Protein AF-A0A9E4B4I2-F1 (afdb_monomer_lite)

Structure (mmCIF, N/CA/C/O backbone):
data_AF-A0A9E4B4I2-F1
#
_entry.id   AF-A0A9E4B4I2-F1
#
loop_
_atom_site.group_PDB
_atom_site.id
_atom_site.type_symbol
_atom_site.label_atom_id
_atom_site.label_alt_id
_atom_site.label_comp_id
_atom_site.label_asym_id
_atom_site.label_entity_id
_atom_site.label_seq_id
_atom_site.pdbx_PDB_ins_code
_atom_site.Cartn_x
_atom_site.Cartn_y
_atom_site.Cartn_z
_atom_site.occupancy
_atom_site.B_iso_or_equiv
_atom_site.auth_seq_id
_atom_site.auth_comp_id
_atom_site.auth_asym_id
_atom_site.auth_atom_id
_atom_site.pdbx_PDB_model_num
ATOM 1 N N . LEU A 1 1 ? -11.281 5.597 -1.404 1.00 96.88 1 LEU A N 1
ATOM 2 C CA . LEU A 1 1 ? -9.856 5.965 -1.545 1.00 96.88 1 LEU A CA 1
ATOM 3 C C . LEU A 1 1 ? -9.553 6.142 -3.020 1.00 96.88 1 LEU A C 1
ATOM 5 O O . LEU A 1 1 ? -9.751 5.199 -3.776 1.00 96.88 1 LEU A O 1
ATOM 9 N N . HIS A 1 2 ? -9.118 7.328 -3.416 1.00 97.44 2 HIS A N 1
ATOM 10 C CA . HIS A 1 2 ? -8.633 7.613 -4.762 1.00 97.44 2 HIS A CA 1
ATOM 11 C C . HIS A 1 2 ? -7.107 7.755 -4.747 1.00 97.44 2 HIS A C 1
ATOM 13 O O . HIS A 1 2 ? -6.539 8.101 -3.712 1.00 97.44 2 HIS A O 1
ATOM 19 N N . LEU A 1 3 ? -6.439 7.480 -5.871 1.00 98.06 3 LEU A N 1
ATOM 20 C CA . LEU A 1 3 ? -4.973 7.522 -5.976 1.00 98.06 3 LEU A CA 1
ATOM 21 C C . LEU A 1 3 ? -4.411 8.892 -5.556 1.00 98.06 3 LEU A C 1
ATOM 23 O O . LEU A 1 3 ? -3.393 8.976 -4.870 1.00 98.06 3 LEU A O 1
ATOM 27 N N . GLU A 1 4 ? -5.126 9.958 -5.905 1.00 97.88 4 GLU A N 1
ATOM 28 C CA . GLU A 1 4 ? -4.825 11.355 -5.599 1.00 97.88 4 GLU A CA 1
ATOM 29 C C . GLU A 1 4 ? -4.745 11.626 -4.091 1.00 97.88 4 GLU A C 1
ATOM 31 O O . GLU A 1 4 ? -4.054 12.548 -3.669 1.00 97.88 4 GLU A O 1
ATOM 36 N N . GLN A 1 5 ? -5.410 10.797 -3.281 1.00 97.88 5 GLN A N 1
ATOM 37 C CA . GLN A 1 5 ? -5.468 10.892 -1.820 1.00 97.88 5 GLN A CA 1
ATOM 38 C C . GLN A 1 5 ? -4.391 10.043 -1.124 1.00 97.88 5 GLN A C 1
ATOM 40 O O . GLN A 1 5 ? -4.412 9.897 0.096 1.00 97.88 5 GLN A O 1
ATOM 45 N N . THR A 1 6 ? -3.476 9.433 -1.881 1.00 98.50 6 THR A N 1
ATOM 46 C CA . THR A 1 6 ? -2.421 8.559 -1.347 1.00 98.50 6 THR A CA 1
ATOM 47 C C . THR A 1 6 ? -1.037 9.179 -1.525 1.00 98.50 6 THR A C 1
ATOM 49 O O . THR A 1 6 ? -0.889 10.102 -2.324 1.00 98.50 6 THR A O 1
ATOM 52 N N . PRO A 1 7 ? 0.008 8.675 -0.851 1.00 98.25 7 PRO A N 1
ATOM 53 C CA . PRO A 1 7 ? 1.385 9.111 -1.093 1.00 98.25 7 PRO A CA 1
ATOM 54 C C . PRO A 1 7 ? 1.957 8.695 -2.458 1.00 98.25 7 PRO A C 1
ATOM 56 O O . PRO A 1 7 ? 2.979 9.234 -2.869 1.00 98.25 7 PRO A O 1
ATOM 59 N N . PHE A 1 8 ? 1.318 7.765 -3.177 1.00 98.44 8 PHE A N 1
ATOM 60 C CA . PHE A 1 8 ? 1.852 7.231 -4.432 1.00 98.44 8 PHE A CA 1
ATOM 61 C C . PHE A 1 8 ? 1.917 8.281 -5.550 1.00 98.44 8 PHE A C 1
ATOM 63 O O . PHE A 1 8 ? 1.182 9.271 -5.503 1.00 98.44 8 PHE A O 1
ATOM 70 N N . PRO A 1 9 ? 2.767 8.098 -6.575 1.00 98.00 9 PRO A N 1
ATOM 71 C CA . PRO A 1 9 ? 2.773 8.936 -7.767 1.00 98.00 9 PRO A CA 1
ATOM 72 C C . PRO A 1 9 ? 1.387 9.009 -8.418 1.00 98.00 9 PRO A C 1
ATOM 74 O O . PRO A 1 9 ? 0.574 8.096 -8.291 1.00 98.00 9 PRO A O 1
ATOM 77 N N . LYS A 1 10 ? 1.108 10.114 -9.111 1.00 97.75 10 LYS A N 1
ATOM 78 C CA . LYS A 1 10 ? -0.160 10.330 -9.837 1.00 97.75 10 LYS A CA 1
ATOM 79 C C . LYS A 1 10 ? 0.033 10.317 -11.349 1.00 97.75 10 LYS A C 1
ATOM 81 O O . LYS A 1 10 ? -0.930 10.186 -12.093 1.00 97.75 10 LYS A O 1
ATOM 86 N N . GLU A 1 11 ? 1.281 10.399 -11.789 1.00 97.44 11 GLU A N 1
ATOM 87 C CA . GLU A 1 11 ? 1.674 10.370 -13.189 1.00 97.44 11 GLU A CA 1
ATOM 88 C C . GLU A 1 11 ? 2.710 9.276 -13.409 1.00 97.44 11 GLU A C 1
ATOM 90 O O . GLU A 1 11 ? 3.426 8.881 -12.480 1.00 97.44 11 GLU A O 1
ATOM 95 N N . SER A 1 12 ? 2.765 8.773 -14.640 1.00 96.56 12 SER A N 1
ATOM 96 C CA . SER A 1 12 ? 3.728 7.748 -15.010 1.00 96.56 12 SER A CA 1
ATOM 97 C C . SER A 1 12 ? 5.153 8.232 -14.784 1.00 96.56 12 SER A C 1
ATOM 99 O O . SER A 1 12 ? 5.538 9.314 -15.218 1.00 96.56 12 SER A O 1
ATOM 101 N N . LEU A 1 13 ? 5.942 7.400 -14.115 1.00 95.38 13 LEU A N 1
ATOM 102 C CA . LEU A 1 13 ? 7.340 7.693 -13.831 1.00 95.38 13 LEU A CA 1
ATOM 103 C C . LEU A 1 13 ? 8.215 7.530 -15.080 1.00 95.38 13 LEU A C 1
ATOM 105 O O . LEU A 1 13 ? 7.980 6.651 -15.910 1.00 95.38 13 LEU A O 1
ATOM 109 N N . GLU A 1 14 ? 9.273 8.328 -15.185 1.00 95.19 14 GLU A N 1
ATOM 110 C CA . GLU A 1 14 ? 10.278 8.155 -16.233 1.00 95.19 14 GLU A CA 1
ATOM 111 C C . GLU A 1 14 ? 11.220 6.988 -15.904 1.00 95.19 14 GLU A C 1
ATOM 113 O O . GLU A 1 14 ? 11.720 6.858 -14.782 1.00 95.19 14 GLU A O 1
ATOM 118 N N . ILE A 1 15 ? 11.485 6.135 -16.898 1.00 94.31 15 ILE A N 1
ATOM 119 C CA . ILE A 1 15 ? 12.450 5.036 -16.780 1.00 94.31 15 ILE A CA 1
ATOM 120 C C . ILE A 1 15 ? 13.684 5.367 -17.619 1.00 94.31 15 ILE A C 1
ATOM 122 O O . ILE A 1 15 ? 13.543 5.594 -18.818 1.00 94.31 15 ILE A O 1
ATOM 126 N N . PRO A 1 16 ? 14.893 5.308 -17.041 1.00 93.06 16 PRO A N 1
ATOM 127 C CA . PRO A 1 16 ? 16.127 5.339 -17.817 1.00 93.06 16 PRO A CA 1
ATOM 128 C C . PRO A 1 16 ? 16.200 4.199 -18.850 1.00 93.06 16 PRO A C 1
ATOM 130 O O . PRO A 1 16 ? 15.867 3.051 -18.542 1.00 93.06 16 PRO A O 1
ATOM 133 N N . ASP A 1 17 ? 16.673 4.499 -20.063 1.00 93.31 17 ASP A N 1
ATOM 134 C CA . ASP A 1 17 ? 16.721 3.553 -21.192 1.00 93.31 17 ASP A CA 1
ATOM 135 C C . ASP A 1 17 ? 17.467 2.247 -20.879 1.00 93.31 17 ASP A C 1
ATOM 137 O O . ASP A 1 17 ? 17.080 1.167 -21.329 1.00 93.31 17 ASP A O 1
ATOM 141 N N . ASP A 1 18 ? 18.563 2.330 -20.129 1.00 94.25 18 ASP A N 1
ATOM 142 C CA . ASP A 1 18 ? 19.365 1.183 -19.705 1.00 94.25 18 ASP A CA 1
ATOM 143 C C . ASP A 1 18 ? 18.582 0.269 -18.752 1.00 94.25 18 ASP A C 1
ATOM 145 O O . ASP A 1 18 ? 18.589 -0.960 -18.905 1.00 94.25 18 ASP A O 1
ATOM 149 N N . ARG A 1 19 ? 17.830 0.865 -17.820 1.00 93.75 19 ARG A N 1
ATOM 150 C CA . ARG A 1 19 ? 16.962 0.140 -16.892 1.00 93.75 19 ARG A CA 1
ATOM 151 C C . ARG A 1 19 ? 15.795 -0.522 -17.627 1.00 93.75 19 ARG A C 1
ATOM 153 O O . ARG A 1 19 ? 15.490 -1.681 -17.345 1.00 93.75 19 ARG A O 1
ATOM 160 N N . LEU A 1 20 ? 15.185 0.170 -18.595 1.00 94.50 20 LEU A N 1
ATOM 161 C CA . LEU A 1 20 ? 14.108 -0.386 -19.419 1.00 94.50 20 LEU A CA 1
ATOM 162 C C . LEU A 1 20 ? 14.602 -1.577 -20.252 1.00 94.50 20 LEU A C 1
ATOM 164 O O . LEU A 1 20 ? 14.005 -2.651 -20.193 1.00 94.50 20 LEU A O 1
ATOM 168 N N . LYS A 1 21 ? 15.734 -1.434 -20.953 1.00 95.06 21 LYS A N 1
ATOM 169 C CA . LYS A 1 21 ? 16.337 -2.529 -21.736 1.00 95.06 21 LYS A CA 1
ATOM 170 C C . LYS A 1 21 ? 16.643 -3.749 -20.872 1.00 95.06 21 LYS A C 1
ATOM 172 O O . LYS A 1 21 ? 16.361 -4.875 -21.278 1.00 95.06 21 LYS A O 1
ATOM 177 N N . THR A 1 22 ? 17.190 -3.530 -19.676 1.00 95.06 22 THR A N 1
ATOM 178 C CA . THR A 1 22 ? 17.480 -4.610 -18.721 1.00 95.06 22 THR A CA 1
ATOM 179 C C . THR A 1 22 ? 16.200 -5.339 -18.306 1.00 95.06 22 THR A C 1
ATOM 181 O O . THR A 1 22 ? 16.152 -6.570 -18.319 1.00 95.06 22 THR A O 1
ATOM 184 N N . ALA A 1 23 ? 15.136 -4.596 -17.993 1.00 92.12 23 ALA A N 1
ATOM 185 C CA . ALA A 1 23 ? 13.852 -5.175 -17.613 1.00 92.12 23 ALA A CA 1
ATOM 186 C C . ALA A 1 23 ? 13.201 -5.963 -18.765 1.00 92.12 23 ALA A C 1
ATOM 188 O O . ALA A 1 23 ? 12.722 -7.078 -18.556 1.00 92.12 23 ALA A O 1
ATOM 189 N N . GLU A 1 24 ? 13.237 -5.440 -19.993 1.00 93.81 24 GLU A N 1
ATOM 190 C CA . GLU A 1 24 ? 12.733 -6.134 -21.185 1.00 93.81 24 GLU A CA 1
ATOM 191 C C . GLU A 1 24 ? 13.483 -7.438 -21.471 1.00 93.81 24 GLU A C 1
ATOM 193 O O . GLU A 1 24 ? 12.862 -8.453 -21.795 1.00 93.81 24 GLU A O 1
ATOM 198 N N . GLN A 1 25 ? 14.810 -7.439 -21.324 1.00 93.56 25 GLN A N 1
ATOM 199 C CA . GLN A 1 25 ? 15.619 -8.651 -21.458 1.00 93.56 25 GLN A CA 1
ATOM 200 C C . GLN A 1 25 ? 15.258 -9.688 -20.390 1.00 93.56 25 GLN A C 1
ATOM 202 O O . GLN A 1 25 ? 15.054 -10.857 -20.723 1.00 93.56 25 GLN A O 1
ATOM 207 N N . GLY A 1 26 ? 15.114 -9.262 -19.130 1.00 91.56 26 GLY A N 1
ATOM 208 C CA . GLY A 1 26 ? 14.693 -10.135 -18.033 1.00 91.56 26 GLY A CA 1
ATOM 209 C C . GLY A 1 26 ? 13.315 -10.761 -18.270 1.00 91.56 26 GLY A C 1
ATOM 210 O O . GLY A 1 26 ? 13.137 -11.961 -18.069 1.00 91.56 26 GLY A O 1
ATOM 211 N N . GLN A 1 27 ? 12.355 -9.981 -18.773 1.00 88.69 27 GLN A N 1
ATOM 212 C CA . GLN A 1 27 ? 11.016 -10.473 -19.115 1.00 88.69 27 GLN A CA 1
ATOM 213 C C . GLN A 1 27 ? 11.047 -11.505 -20.247 1.00 88.69 27 GLN A C 1
ATOM 215 O O . GLN A 1 27 ? 10.434 -12.567 -20.129 1.00 88.69 27 GLN A O 1
ATOM 220 N N . ARG A 1 28 ? 11.813 -11.240 -21.317 1.00 88.69 28 ARG A N 1
ATOM 221 C CA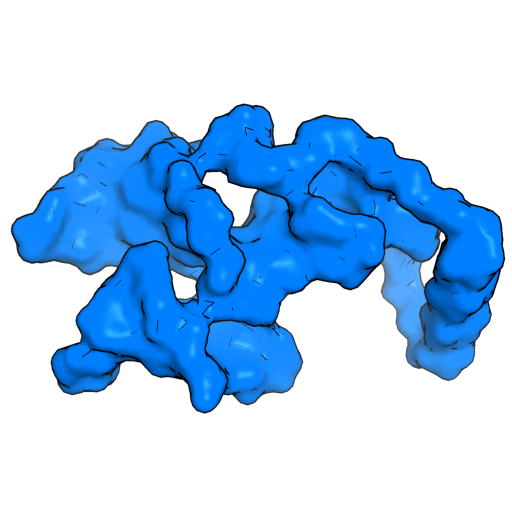 . ARG A 1 28 ? 12.002 -12.198 -22.421 1.00 88.69 28 ARG A CA 1
ATOM 222 C C . ARG A 1 28 ? 12.621 -13.506 -21.932 1.00 88.69 28 ARG A C 1
ATOM 224 O O . ARG A 1 28 ? 12.160 -14.571 -22.329 1.00 88.69 28 ARG A O 1
ATOM 231 N N . ALA A 1 29 ? 13.620 -13.432 -21.051 1.00 91.75 29 ALA A N 1
ATOM 232 C CA . ALA A 1 29 ? 14.260 -14.610 -20.470 1.00 91.75 29 ALA A CA 1
ATOM 233 C C . ALA A 1 29 ? 13.310 -15.419 -19.568 1.00 91.75 29 ALA A C 1
ATOM 235 O O . ALA A 1 29 ? 13.366 -16.646 -19.565 1.00 91.75 29 ALA A O 1
ATOM 236 N N . ALA A 1 30 ? 12.413 -14.750 -18.837 1.00 88.81 30 ALA A N 1
ATOM 237 C CA . ALA A 1 30 ? 11.411 -15.401 -17.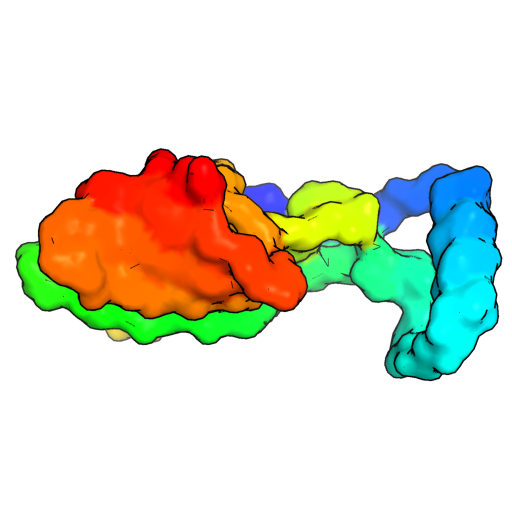993 1.00 88.81 30 ALA A CA 1
ATOM 238 C C . ALA A 1 30 ? 10.259 -16.052 -18.785 1.00 88.81 30 ALA A C 1
ATOM 240 O O . ALA A 1 30 ? 9.475 -16.802 -18.203 1.00 88.81 30 ALA A O 1
ATOM 241 N N . GLY A 1 31 ? 10.118 -15.747 -20.082 1.00 87.31 31 GLY A N 1
ATOM 242 C CA . GLY A 1 31 ? 9.069 -16.301 -20.944 1.00 87.31 31 GLY A CA 1
ATOM 243 C C . GLY A 1 31 ? 7.642 -15.926 -20.526 1.00 87.31 31 GLY A C 1
ATOM 244 O O . GLY A 1 31 ? 6.690 -16.595 -20.924 1.00 87.31 31 GLY A O 1
ATOM 245 N N . ARG A 1 32 ? 7.470 -14.883 -19.702 1.00 80.25 32 ARG A N 1
ATOM 246 C CA . ARG A 1 32 ? 6.151 -14.430 -19.245 1.00 80.25 32 ARG A CA 1
ATOM 247 C C . ARG A 1 32 ? 5.483 -13.575 -20.314 1.00 80.25 32 ARG A C 1
ATOM 249 O O . ARG A 1 32 ? 6.040 -12.575 -20.758 1.00 80.25 32 ARG A O 1
ATOM 256 N N . GLN A 1 33 ? 4.264 -13.947 -20.690 1.00 81.69 33 GLN A N 1
ATOM 257 C CA . GLN A 1 33 ? 3.410 -13.094 -21.505 1.00 81.69 33 GLN A CA 1
ATOM 258 C C . GLN A 1 33 ? 2.799 -12.014 -20.610 1.00 81.69 33 GLN A C 1
ATOM 260 O O . GLN A 1 33 ? 2.141 -12.327 -19.620 1.00 81.69 33 GLN A O 1
ATOM 265 N N . MET A 1 34 ? 3.044 -10.753 -20.954 1.00 79.75 34 MET A N 1
ATOM 266 C CA . MET A 1 34 ? 2.507 -9.598 -20.241 1.00 79.75 34 MET A CA 1
ATOM 267 C C . MET A 1 34 ? 1.367 -8.986 -21.064 1.00 79.75 34 MET A C 1
ATOM 269 O O . MET A 1 34 ? 1.463 -8.949 -22.295 1.00 79.75 34 MET A O 1
ATOM 273 N N . PRO A 1 35 ? 0.289 -8.521 -20.415 1.00 86.50 35 PRO A N 1
ATOM 274 C CA . PRO A 1 35 ? -0.819 -7.867 -21.105 1.00 86.50 35 PRO A CA 1
ATOM 275 C C . PRO A 1 35 ? -0.419 -6.494 -21.669 1.00 86.50 35 PRO A C 1
ATOM 277 O O . PRO A 1 35 ? -1.013 -6.039 -22.647 1.00 86.50 35 PRO A O 1
ATOM 280 N N . HIS A 1 36 ? 0.607 -5.859 -21.094 1.00 91.38 36 HIS A N 1
ATOM 281 C CA . HIS A 1 36 ? 1.118 -4.553 -21.504 1.00 91.38 36 HIS A CA 1
ATOM 282 C C . HIS A 1 36 ? 2.644 -4.552 -21.684 1.00 91.38 36 HIS A C 1
ATOM 284 O O . HIS A 1 36 ? 3.330 -5.549 -21.446 1.00 91.38 36 HIS A O 1
ATOM 290 N N . SER A 1 37 ? 3.187 -3.420 -22.144 1.00 93.31 37 SER A N 1
ATOM 291 C CA . SER A 1 37 ? 4.634 -3.241 -22.271 1.00 93.31 37 SER A CA 1
ATOM 292 C C . SER A 1 37 ? 5.310 -3.195 -20.900 1.00 93.31 37 SER A C 1
ATOM 294 O O . SER A 1 37 ? 4.713 -2.798 -19.901 1.00 93.31 37 SER A O 1
ATOM 296 N N . VAL A 1 38 ? 6.598 -3.541 -20.860 1.00 93.00 38 VAL A N 1
ATOM 297 C CA . VAL A 1 38 ? 7.401 -3.468 -19.629 1.00 93.00 38 VAL A CA 1
ATOM 298 C C . VAL A 1 38 ? 7.414 -2.053 -19.059 1.00 93.00 38 VAL A C 1
ATOM 300 O O . VAL A 1 38 ? 7.269 -1.881 -17.854 1.00 93.00 38 VAL A O 1
ATOM 303 N N . ALA A 1 39 ? 7.519 -1.044 -19.927 1.00 94.94 39 ALA A N 1
ATOM 304 C CA . ALA A 1 39 ? 7.457 0.349 -19.511 1.00 94.94 39 ALA A CA 1
ATOM 305 C C . ALA A 1 39 ? 6.130 0.670 -18.809 1.00 94.94 39 ALA A C 1
ATOM 307 O O . ALA A 1 39 ? 6.153 1.214 -17.712 1.00 94.94 39 ALA A O 1
ATOM 308 N N . TYR A 1 40 ? 4.997 0.276 -19.401 1.00 94.81 40 TYR A N 1
ATOM 309 C CA . TYR A 1 40 ? 3.672 0.512 -18.826 1.00 94.81 40 TYR A CA 1
ATOM 310 C C . TYR A 1 40 ? 3.528 -0.127 -17.439 1.00 94.81 40 TYR A C 1
ATOM 312 O O . TYR A 1 40 ? 3.113 0.531 -16.489 1.00 94.81 40 TYR A O 1
ATOM 320 N N . GLU A 1 41 ? 3.926 -1.389 -17.303 1.00 93.69 41 GLU A N 1
ATOM 321 C CA . GLU A 1 41 ? 3.798 -2.167 -16.061 1.00 93.69 41 GLU A CA 1
ATOM 322 C C . GLU A 1 41 ? 4.678 -1.620 -14.929 1.00 93.69 41 GLU A C 1
ATOM 324 O O . GLU A 1 41 ? 4.339 -1.713 -13.750 1.00 93.69 41 GLU A O 1
ATOM 329 N N . MET A 1 42 ? 5.819 -1.025 -15.278 1.00 95.38 42 MET A N 1
ATOM 330 C CA . MET A 1 42 ? 6.758 -0.475 -14.305 1.00 95.38 42 MET A CA 1
ATOM 331 C C . MET A 1 42 ? 6.437 0.956 -13.868 1.00 95.38 42 MET A C 1
ATOM 333 O O . MET A 1 42 ? 6.980 1.383 -12.849 1.00 95.38 42 MET A O 1
ATOM 337 N N . THR A 1 43 ? 5.627 1.710 -14.618 1.00 97.12 43 THR A N 1
ATOM 338 C CA . THR A 1 43 ? 5.465 3.159 -14.388 1.00 97.12 43 THR A CA 1
ATOM 339 C C . THR A 1 43 ? 4.048 3.605 -14.146 1.00 97.12 43 THR A C 1
ATOM 341 O O . THR A 1 43 ? 3.881 4.692 -13.605 1.00 97.12 43 THR A O 1
ATOM 344 N N . THR A 1 44 ? 3.050 2.805 -14.519 1.00 97.38 44 THR A N 1
ATOM 345 C CA . THR A 1 44 ? 1.649 3.199 -14.380 1.00 97.38 44 THR A CA 1
ATOM 346 C C . THR A 1 44 ? 1.275 3.262 -12.902 1.00 97.38 44 THR A C 1
ATOM 348 O O . THR A 1 44 ? 1.256 2.221 -12.227 1.00 97.38 44 THR A O 1
ATOM 351 N N . PRO A 1 45 ? 0.959 4.453 -12.370 1.00 97.94 45 PRO A N 1
ATOM 352 C CA . PRO A 1 45 ? 0.560 4.574 -10.984 1.00 97.94 45 PRO A CA 1
ATOM 353 C C . PRO A 1 45 ? -0.795 3.922 -10.749 1.00 97.94 45 PRO A C 1
ATOM 355 O O . PRO A 1 45 ? -1.686 3.967 -11.597 1.00 97.94 45 PRO A O 1
ATOM 358 N N . HIS A 1 46 ? -0.951 3.297 -9.590 1.00 98.06 46 HIS A N 1
ATOM 359 C CA . HIS A 1 46 ? -2.176 2.601 -9.232 1.00 98.06 46 HIS A CA 1
ATOM 360 C C . HIS A 1 46 ? -2.256 2.387 -7.725 1.00 98.06 46 HIS A C 1
ATOM 362 O O . HIS A 1 46 ? -1.247 2.409 -7.019 1.00 98.06 46 HIS A O 1
ATOM 368 N N . ILE A 1 47 ? -3.475 2.110 -7.271 1.00 98.38 47 ILE A N 1
ATOM 369 C CA . ILE A 1 47 ? -3.757 1.445 -6.002 1.00 98.38 47 ILE A CA 1
ATOM 370 C C . ILE A 1 47 ? -4.536 0.167 -6.293 1.00 98.38 47 ILE A C 1
ATOM 372 O O . ILE A 1 47 ? -5.392 0.153 -7.179 1.00 98.38 47 ILE A O 1
ATOM 376 N N . ALA A 1 48 ? -4.235 -0.919 -5.587 1.00 97.75 48 ALA A N 1
ATOM 377 C CA . ALA A 1 48 ? -4.812 -2.220 -5.893 1.00 97.75 48 ALA A CA 1
ATOM 378 C C . ALA A 1 48 ? -4.836 -3.188 -4.702 1.00 97.75 48 ALA A C 1
ATOM 380 O O . ALA A 1 48 ? -4.205 -2.985 -3.660 1.00 97.75 48 ALA A O 1
ATOM 381 N N . SER A 1 49 ? -5.569 -4.283 -4.922 1.00 97.19 49 SER A N 1
ATOM 382 C CA . SER A 1 49 ? -5.713 -5.453 -4.046 1.00 97.19 49 SER A CA 1
ATOM 383 C C . SER A 1 49 ? -5.947 -5.109 -2.575 1.00 97.19 49 SER A C 1
ATOM 385 O O . SER A 1 49 ? -5.153 -5.533 -1.732 1.00 97.19 49 SER A O 1
ATOM 387 N N . PRO A 1 50 ? -7.020 -4.364 -2.255 1.00 98.06 50 PRO A N 1
ATOM 388 C CA . PRO A 1 50 ? -7.313 -4.024 -0.876 1.00 98.06 50 PRO A CA 1
ATOM 389 C C . PRO A 1 50 ? -7.558 -5.280 -0.022 1.00 98.06 50 PRO A C 1
ATOM 391 O O . PRO A 1 50 ? -8.045 -6.309 -0.506 1.00 98.06 50 PRO A O 1
ATOM 394 N N . ASP A 1 51 ? -7.223 -5.171 1.258 1.00 98.69 51 ASP A N 1
ATOM 395 C CA . ASP A 1 51 ? -7.597 -6.064 2.351 1.00 98.69 51 ASP A CA 1
ATOM 396 C C . ASP A 1 51 ? -8.233 -5.208 3.453 1.00 98.69 51 ASP A C 1
ATOM 398 O O . ASP A 1 51 ? -7.563 -4.349 4.026 1.00 98.69 51 ASP A O 1
ATOM 402 N N . VAL A 1 52 ? -9.537 -5.369 3.699 1.00 98.31 52 VAL A N 1
ATOM 403 C CA . VAL A 1 52 ? -10.316 -4.460 4.559 1.00 98.31 52 VAL A CA 1
ATOM 404 C C . VAL A 1 52 ? -10.804 -5.184 5.806 1.00 98.31 52 VAL A C 1
ATOM 406 O O . VAL A 1 52 ? -11.432 -6.236 5.723 1.00 98.31 52 VAL A O 1
ATOM 409 N N . HIS A 1 53 ? -10.561 -4.566 6.957 1.00 98.31 53 HIS A N 1
ATOM 410 C CA . HIS A 1 53 ? -10.882 -5.069 8.288 1.00 98.31 53 HIS A CA 1
ATOM 411 C C . HIS A 1 53 ? -11.768 -4.077 9.038 1.00 98.31 53 HIS A C 1
ATOM 413 O O . HIS A 1 53 ? -11.670 -2.866 8.837 1.00 98.31 53 HIS A O 1
ATOM 419 N N . ILE A 1 54 ? -12.606 -4.592 9.939 1.00 97.81 54 ILE A N 1
ATOM 420 C CA . ILE A 1 54 ? -13.373 -3.780 10.889 1.00 97.81 54 ILE A CA 1
ATOM 421 C C . ILE A 1 54 ? -12.603 -3.748 12.212 1.00 97.81 54 ILE A C 1
ATOM 423 O O . ILE A 1 54 ? -12.421 -4.780 12.854 1.00 97.81 54 ILE A O 1
ATOM 427 N N . ASP A 1 55 ? -12.182 -2.559 12.631 1.00 97.00 55 ASP A N 1
ATOM 428 C CA . ASP A 1 55 ? -11.636 -2.273 13.958 1.00 97.00 55 ASP A CA 1
ATOM 429 C C . ASP A 1 55 ? -12.785 -1.755 14.835 1.00 97.00 55 ASP A C 1
ATOM 431 O O . ASP A 1 55 ? -13.122 -0.566 14.830 1.00 97.00 55 ASP A O 1
ATOM 435 N N . ALA A 1 56 ? -13.454 -2.687 15.518 1.00 96.06 56 ALA A N 1
ATOM 436 C CA . ALA A 1 56 ? -14.657 -2.405 16.299 1.00 96.06 56 ALA A CA 1
ATOM 437 C C . ALA A 1 56 ? -14.372 -1.516 17.519 1.00 96.06 56 ALA A C 1
ATOM 439 O O . ALA A 1 56 ? -15.175 -0.631 17.821 1.00 96.06 56 ALA A O 1
ATOM 440 N N . ASP A 1 57 ? -13.220 -1.706 18.167 1.00 95.44 57 ASP A N 1
ATOM 441 C CA . ASP A 1 57 ? -12.827 -0.965 19.368 1.00 95.44 57 ASP A CA 1
ATOM 442 C C . ASP A 1 57 ? -12.647 0.526 19.063 1.00 95.44 57 ASP A C 1
ATOM 444 O O . ASP A 1 57 ? -13.097 1.384 19.823 1.00 95.44 57 ASP A O 1
ATOM 448 N N . ASN A 1 58 ? -12.061 0.843 17.904 1.00 96.88 58 ASN A N 1
ATOM 449 C CA . ASN A 1 58 ? -11.872 2.222 17.448 1.00 96.88 58 ASN A CA 1
ATOM 450 C C . ASN A 1 58 ? -12.972 2.703 16.489 1.00 96.88 58 ASN A C 1
ATOM 452 O O . ASN A 1 58 ? -12.895 3.825 15.989 1.00 96.88 58 ASN A O 1
ATOM 456 N N . ARG A 1 59 ? -13.993 1.872 16.228 1.00 97.81 59 ARG A N 1
ATOM 457 C CA . ARG A 1 59 ? -15.129 2.152 15.331 1.00 97.81 59 ARG A CA 1
ATOM 458 C C . ARG A 1 59 ? -14.698 2.677 13.957 1.00 97.81 59 ARG A C 1
ATOM 460 O O . ARG A 1 59 ? -15.206 3.694 13.483 1.00 97.81 59 ARG A O 1
ATOM 467 N N . ARG A 1 60 ? -13.762 1.974 13.321 1.00 98.25 60 ARG A N 1
ATOM 468 C CA . ARG A 1 60 ? -13.222 2.337 12.005 1.00 98.25 60 ARG A CA 1
ATOM 469 C C . ARG A 1 60 ? -12.995 1.114 11.124 1.00 98.25 60 ARG A C 1
ATOM 471 O O . ARG A 1 60 ? -12.882 -0.012 11.598 1.00 98.25 60 ARG A O 1
ATOM 478 N N . PHE A 1 61 ? -12.873 1.357 9.834 1.00 98.75 61 PHE A N 1
ATOM 479 C CA . PHE A 1 61 ? -12.358 0.419 8.851 1.00 98.75 61 PHE A CA 1
ATOM 480 C C . PHE A 1 61 ? -10.856 0.633 8.699 1.00 98.75 61 PHE A C 1
ATOM 482 O O . PHE A 1 61 ? -10.388 1.772 8.708 1.00 98.75 61 PHE A O 1
ATOM 489 N N . VAL A 1 62 ? -10.117 -0.457 8.530 1.00 98.69 62 VAL A N 1
ATOM 490 C CA . VAL A 1 62 ? -8.679 -0.463 8.248 1.00 98.69 62 VAL A CA 1
ATOM 491 C C . VAL A 1 62 ? -8.481 -1.181 6.920 1.00 98.69 62 VAL A C 1
ATOM 493 O O . VAL A 1 62 ? -8.843 -2.346 6.792 1.00 98.69 62 VAL A O 1
ATOM 496 N N . MET A 1 63 ? -7.951 -0.484 5.921 1.00 98.81 63 MET A N 1
ATOM 497 C CA . MET A 1 63 ? -7.691 -1.018 4.587 1.00 98.81 63 MET A CA 1
ATOM 498 C C . MET A 1 63 ? -6.194 -1.057 4.327 1.00 98.81 63 MET A C 1
ATOM 500 O O . MET A 1 63 ? -5.568 -0.009 4.200 1.00 98.81 63 MET A O 1
ATOM 504 N N . TYR A 1 64 ? -5.638 -2.250 4.164 1.00 98.75 64 TYR A N 1
ATOM 505 C CA . TYR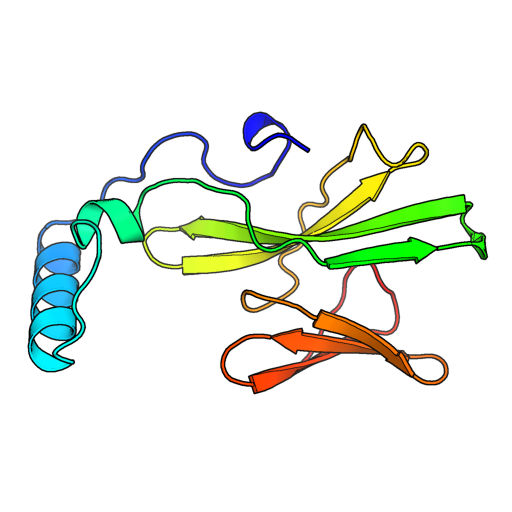 A 1 64 ? -4.303 -2.430 3.605 1.00 98.75 64 TYR A CA 1
ATOM 506 C C . TYR A 1 64 ? -4.421 -2.485 2.091 1.00 98.75 64 TYR A C 1
ATOM 508 O O . TYR A 1 64 ? -5.297 -3.160 1.555 1.00 98.75 64 TYR A O 1
ATOM 516 N N . TYR A 1 65 ? -3.565 -1.767 1.386 1.00 98.81 65 TYR A N 1
ATOM 517 C CA . TYR A 1 65 ? -3.592 -1.698 -0.069 1.00 98.81 65 TYR A CA 1
ATOM 518 C C . TYR A 1 65 ? -2.173 -1.486 -0.580 1.00 98.81 65 TYR A C 1
ATOM 520 O O . TYR A 1 65 ? -1.310 -1.022 0.164 1.00 98.81 65 TYR A O 1
ATOM 528 N N . HIS A 1 66 ? -1.915 -1.830 -1.838 1.00 98.69 66 HIS A N 1
ATOM 529 C CA . HIS A 1 66 ? -0.611 -1.577 -2.442 1.00 98.69 66 HIS A CA 1
ATOM 530 C C . HIS A 1 66 ? -0.715 -0.650 -3.641 1.00 98.69 66 HIS A C 1
ATOM 532 O O . HIS A 1 66 ? -1.789 -0.488 -4.217 1.00 98.69 66 HIS A O 1
ATOM 538 N N . GLY A 1 67 ? 0.416 -0.067 -4.010 1.00 98.31 67 GLY A N 1
ATOM 539 C CA . GLY A 1 67 ? 0.552 0.771 -5.189 1.00 98.31 67 GLY A CA 1
ATOM 540 C C . GLY A 1 67 ? 2.007 0.911 -5.607 1.00 98.31 67 GLY A C 1
ATOM 541 O O . GLY A 1 67 ? 2.912 0.386 -4.948 1.00 98.31 67 GLY A O 1
ATOM 542 N N . LEU A 1 68 ? 2.219 1.590 -6.731 1.00 98.38 68 LEU A N 1
ATOM 543 C CA . LEU A 1 68 ? 3.546 1.896 -7.255 1.00 98.38 68 LEU A CA 1
ATOM 544 C C . LEU A 1 68 ? 4.193 2.998 -6.408 1.00 98.38 68 LEU A C 1
ATOM 546 O O . LEU A 1 68 ? 3.664 4.095 -6.349 1.00 98.38 68 LEU A O 1
ATOM 550 N N . GLU A 1 69 ? 5.331 2.723 -5.778 1.00 97.88 69 GLU A N 1
ATOM 551 C CA . GLU A 1 69 ? 6.104 3.719 -5.019 1.00 97.88 69 GLU A CA 1
ATOM 552 C C . GLU A 1 69 ? 7.151 4.386 -5.913 1.00 97.88 69 GLU A C 1
ATOM 554 O O . GLU A 1 69 ? 7.283 5.604 -5.959 1.00 97.88 69 GLU A O 1
ATOM 559 N N . GLU A 1 70 ? 7.874 3.564 -6.668 1.00 96.94 70 GLU A N 1
ATOM 560 C CA . GLU A 1 70 ? 8.923 3.964 -7.600 1.00 96.94 70 GLU A CA 1
ATOM 561 C C . GLU A 1 70 ? 8.876 3.029 -8.814 1.00 96.94 70 GLU A C 1
ATOM 563 O O . GLU A 1 70 ? 8.203 1.999 -8.792 1.00 96.94 70 GLU A O 1
ATOM 568 N N . VAL A 1 71 ? 9.632 3.337 -9.869 1.00 96.25 71 VAL A N 1
ATOM 569 C CA . VAL A 1 71 ? 9.693 2.530 -11.099 1.00 96.25 71 VAL A CA 1
ATOM 570 C C . VAL A 1 71 ? 9.929 1.042 -10.793 1.00 96.25 71 VAL A C 1
ATOM 572 O O . VAL A 1 71 ? 11.012 0.648 -10.352 1.00 96.25 71 VAL A O 1
ATOM 575 N N . GLY A 1 72 ? 8.914 0.217 -11.063 1.00 94.69 72 GLY A N 1
ATOM 576 C CA . GLY A 1 72 ? 8.903 -1.232 -10.829 1.00 94.69 72 GLY A CA 1
ATOM 577 C C . GLY A 1 72 ? 8.854 -1.673 -9.359 1.00 94.69 72 GLY A C 1
ATOM 578 O O . GLY A 1 72 ? 8.871 -2.874 -9.088 1.00 94.69 72 GLY A O 1
ATOM 579 N N . ARG A 1 73 ? 8.789 -0.741 -8.405 1.00 96.88 73 ARG A N 1
ATOM 580 C CA . ARG A 1 73 ? 8.745 -1.011 -6.965 1.00 96.88 73 ARG A CA 1
ATOM 581 C C . ARG A 1 73 ? 7.362 -0.674 -6.440 1.00 96.88 73 ARG A C 1
ATOM 583 O O . ARG A 1 73 ? 6.971 0.486 -6.366 1.00 96.88 73 ARG A O 1
ATOM 590 N N . GLN A 1 74 ? 6.641 -1.710 -6.043 1.00 98.12 74 GLN A N 1
ATOM 591 C CA . GLN A 1 74 ? 5.333 -1.582 -5.423 1.00 98.12 74 GLN A CA 1
ATOM 592 C C . GLN A 1 74 ? 5.420 -1.940 -3.938 1.00 98.12 74 GLN A C 1
ATOM 594 O O . GLN A 1 74 ? 6.172 -2.842 -3.555 1.00 98.12 74 GLN A O 1
ATOM 599 N N . VAL A 1 75 ? 4.648 -1.247 -3.105 1.00 98.56 75 VAL A N 1
ATOM 600 C CA . VAL A 1 75 ? 4.655 -1.415 -1.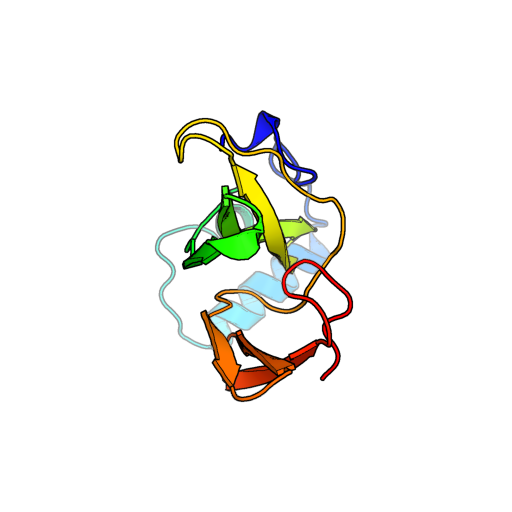643 1.00 98.56 75 VAL A CA 1
ATOM 601 C C . VAL A 1 75 ? 3.244 -1.339 -1.075 1.00 98.56 75 VAL A C 1
ATOM 603 O O . VAL A 1 75 ? 2.350 -0.793 -1.720 1.00 98.56 75 VAL A O 1
ATOM 606 N N . SER A 1 76 ? 3.053 -1.870 0.131 1.00 98.62 76 SER A N 1
ATOM 607 C CA . SER A 1 76 ? 1.783 -1.785 0.859 1.00 98.62 76 SER A CA 1
ATOM 608 C C . SER A 1 76 ? 1.760 -0.623 1.854 1.00 98.62 76 SER A C 1
ATOM 610 O O . SER A 1 76 ? 2.766 -0.318 2.498 1.00 98.62 76 SER A O 1
ATOM 612 N N . ARG A 1 77 ? 0.585 -0.008 1.992 1.00 98.75 77 ARG A N 1
ATOM 613 C CA . ARG A 1 77 ? 0.234 1.052 2.947 1.00 98.75 77 ARG A CA 1
ATOM 614 C C . ARG A 1 77 ? -1.110 0.724 3.596 1.00 98.75 77 ARG A C 1
ATOM 616 O O . ARG A 1 77 ? -1.818 -0.176 3.141 1.00 98.75 77 ARG A O 1
ATOM 623 N N . VAL A 1 78 ? -1.468 1.461 4.642 1.00 98.69 78 VAL A N 1
ATOM 624 C CA . VAL A 1 78 ? -2.778 1.361 5.297 1.00 98.69 78 VAL A CA 1
ATOM 625 C C . VAL A 1 78 ? -3.541 2.673 5.176 1.00 98.69 78 VAL A C 1
ATOM 627 O O . VAL A 1 78 ? -2.956 3.751 5.236 1.00 98.69 78 VAL A O 1
ATOM 630 N N . ALA A 1 79 ? -4.852 2.580 5.005 1.00 98.75 79 ALA A N 1
ATOM 631 C CA . ALA A 1 79 ? -5.784 3.691 5.093 1.00 98.75 79 ALA A CA 1
ATOM 632 C C . ALA A 1 79 ? -6.894 3.365 6.096 1.00 98.75 79 ALA A C 1
ATOM 634 O O . ALA A 1 79 ? -7.259 2.200 6.266 1.00 98.75 79 ALA A O 1
ATOM 635 N N . VAL A 1 80 ? -7.455 4.383 6.743 1.00 98.81 80 VAL A N 1
ATOM 636 C CA . VAL A 1 80 ? -8.549 4.226 7.713 1.00 98.81 80 VAL A CA 1
ATOM 637 C C . VAL A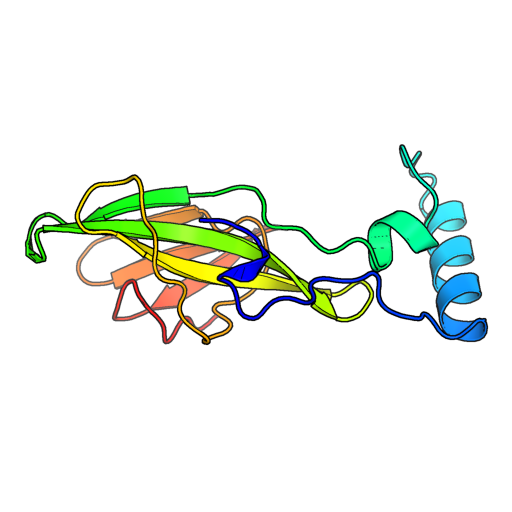 1 80 ? -9.790 4.995 7.285 1.00 98.81 80 VAL A C 1
ATOM 639 O O . VAL A 1 80 ? -9.690 5.982 6.569 1.00 98.81 80 VAL A O 1
ATOM 642 N N . SER A 1 81 ? -10.967 4.546 7.710 1.00 98.75 81 SER A N 1
ATOM 643 C CA . SER A 1 81 ? -12.242 5.217 7.421 1.00 98.75 81 SER A CA 1
ATOM 644 C C . SER A 1 81 ? -13.221 5.047 8.575 1.00 98.75 81 SER A C 1
ATOM 646 O O . SER A 1 81 ? -13.234 4.001 9.215 1.00 98.75 81 SER A O 1
ATOM 648 N N . THR A 1 82 ? -14.069 6.036 8.840 1.00 98.44 82 THR A N 1
ATOM 649 C CA . THR A 1 82 ? -15.144 5.932 9.845 1.00 98.44 82 THR A CA 1
ATOM 650 C C . THR A 1 82 ? -16.483 5.487 9.252 1.00 98.44 82 THR A C 1
ATOM 652 O O . THR A 1 82 ? -17.352 5.032 9.994 1.00 98.44 82 THR A O 1
ATOM 655 N N . ASP A 1 83 ? -16.651 5.581 7.931 1.00 97.69 83 ASP A N 1
ATOM 656 C CA . ASP A 1 83 ? -17.905 5.299 7.221 1.00 97.69 83 ASP A CA 1
ATOM 657 C C . ASP A 1 83 ? -17.789 4.172 6.180 1.00 97.69 83 ASP A C 1
ATOM 659 O O . ASP A 1 83 ? -18.799 3.707 5.654 1.00 97.69 83 ASP A O 1
ATOM 663 N N . GLY A 1 84 ? -16.571 3.702 5.904 1.00 97.00 84 GLY A N 1
ATOM 664 C CA . GLY A 1 84 ? -16.285 2.674 4.907 1.00 97.00 84 GLY A CA 1
ATOM 665 C C . GLY A 1 84 ? -16.330 3.186 3.465 1.00 97.00 84 GLY A C 1
ATOM 666 O O . GLY A 1 84 ? -16.255 2.380 2.538 1.00 97.00 84 GLY A O 1
ATOM 667 N N . LEU A 1 85 ? -16.439 4.501 3.260 1.00 96.69 85 LEU A N 1
ATOM 668 C CA . LEU A 1 85 ? -16.538 5.152 1.952 1.00 96.69 85 LEU A CA 1
ATOM 669 C C . LEU A 1 85 ? -15.332 6.068 1.712 1.00 96.69 85 LEU A C 1
ATOM 671 O O . LEU A 1 85 ? -14.586 5.893 0.740 1.00 96.69 85 LEU A O 1
ATOM 675 N N . ALA A 1 86 ? -15.116 7.022 2.617 1.00 97.88 86 ALA A N 1
ATOM 676 C CA . ALA A 1 86 ? -14.003 7.959 2.575 1.00 97.88 86 ALA A CA 1
ATOM 677 C C . ALA A 1 86 ? -12.856 7.422 3.433 1.00 97.88 86 ALA A C 1
ATOM 679 O O . ALA A 1 86 ? -13.018 7.214 4.632 1.00 97.88 86 ALA A O 1
ATOM 680 N N . PHE A 1 87 ? -11.708 7.169 2.808 1.00 98.62 87 PHE A N 1
ATOM 681 C CA . PHE A 1 87 ? -10.533 6.610 3.472 1.00 98.62 87 PHE A CA 1
ATOM 682 C C . PHE A 1 87 ? -9.388 7.616 3.456 1.00 98.62 87 PHE A C 1
ATOM 684 O O . PHE A 1 87 ? -9.063 8.145 2.392 1.00 98.62 87 PHE A O 1
ATOM 691 N N . ASP A 1 88 ? -8.751 7.784 4.608 1.00 98.56 88 ASP A N 1
ATOM 692 C CA . ASP A 1 88 ? -7.556 8.594 4.805 1.00 98.56 88 ASP A CA 1
ATOM 693 C C . ASP A 1 88 ? -6.327 7.687 4.805 1.00 98.56 88 ASP A C 1
ATOM 695 O O . ASP A 1 88 ? -6.215 6.764 5.619 1.00 98.56 88 ASP A O 1
ATOM 699 N N . SER A 1 89 ? -5.410 7.919 3.867 1.00 98.50 89 SER A N 1
ATOM 700 C CA . SER A 1 89 ? -4.192 7.122 3.745 1.00 98.50 89 SER A CA 1
ATOM 701 C C . SER A 1 89 ? -3.128 7.531 4.758 1.00 98.50 89 SER A C 1
ATOM 703 O O . SER A 1 89 ? -2.823 8.710 4.899 1.00 98.50 89 SER A O 1
ATOM 705 N N . GLY A 1 90 ? -2.466 6.541 5.356 1.00 98.06 90 GLY A N 1
ATOM 706 C CA . GLY A 1 90 ? -1.183 6.728 6.029 1.00 98.06 90 GLY A CA 1
ATOM 707 C C . GLY A 1 90 ? -0.007 6.845 5.051 1.00 98.06 90 GLY A C 1
ATOM 708 O O . GLY A 1 90 ? -0.118 6.507 3.868 1.00 98.06 90 GLY A O 1
ATOM 709 N N . GLU A 1 91 ? 1.133 7.304 5.571 1.00 97.38 91 GLU A N 1
ATOM 710 C CA . GLU A 1 91 ? 2.379 7.536 4.818 1.00 97.38 91 GLU A CA 1
ATOM 711 C C . GLU A 1 91 ? 3.446 6.454 5.022 1.00 97.38 91 GLU A C 1
ATOM 713 O O . GLU A 1 91 ? 4.452 6.427 4.314 1.00 97.38 91 GLU A O 1
ATOM 718 N N . GLU A 1 92 ? 3.255 5.542 5.974 1.00 98.25 92 GLU A N 1
ATOM 719 C CA . GLU A 1 92 ? 4.238 4.502 6.275 1.00 98.25 92 GLU A CA 1
ATOM 720 C C . GLU A 1 92 ? 4.228 3.396 5.211 1.00 98.25 92 GLU A C 1
ATOM 722 O O . GLU A 1 92 ? 3.171 2.990 4.716 1.00 98.25 92 GLU A O 1
ATOM 727 N N . ILE A 1 93 ? 5.419 2.927 4.827 1.00 98.38 93 ILE A N 1
ATOM 728 C CA . ILE A 1 93 ? 5.585 1.740 3.985 1.00 98.38 93 ILE A CA 1
ATOM 729 C C . ILE A 1 93 ? 5.576 0.522 4.901 1.00 98.38 93 ILE A C 1
ATOM 731 O O . ILE A 1 93 ? 6.512 0.329 5.670 1.00 98.38 93 ILE A O 1
ATOM 735 N N . LEU A 1 94 ? 4.550 -0.317 4.783 1.00 98.31 94 LEU A N 1
ATOM 736 C CA . LEU A 1 94 ? 4.369 -1.474 5.666 1.00 98.31 94 LEU A CA 1
ATOM 737 C C . LEU A 1 94 ? 5.167 -2.695 5.207 1.00 98.31 94 LEU A C 1
ATOM 739 O O . LEU A 1 94 ? 5.520 -3.551 6.008 1.00 98.31 94 LEU A O 1
ATOM 743 N N . GLY A 1 95 ? 5.421 -2.812 3.903 1.00 97.50 95 GLY A N 1
ATOM 744 C CA . GLY A 1 95 ? 6.152 -3.940 3.336 1.00 97.50 95 GLY A CA 1
ATOM 745 C C . GLY A 1 95 ? 5.770 -4.234 1.891 1.00 97.50 95 GLY A C 1
ATOM 746 O O . GLY A 1 95 ? 5.337 -3.352 1.144 1.00 97.50 95 GLY A O 1
ATOM 747 N N . ARG A 1 96 ? 5.957 -5.494 1.486 1.00 97.94 96 ARG A N 1
ATOM 748 C CA . ARG A 1 96 ? 5.666 -5.982 0.127 1.00 97.94 96 ARG A CA 1
ATOM 749 C C . ARG A 1 96 ? 4.171 -5.941 -0.207 1.00 97.94 96 ARG A C 1
ATOM 751 O O . ARG A 1 96 ? 3.319 -5.795 0.665 1.00 97.94 96 ARG A O 1
ATOM 758 N N . THR A 1 97 ? 3.863 -6.072 -1.493 1.00 98.06 97 THR A N 1
ATOM 759 C CA . THR A 1 97 ? 2.506 -6.008 -2.051 1.00 98.06 97 THR A CA 1
ATOM 760 C C . THR A 1 97 ? 1.620 -7.197 -1.680 1.00 98.06 97 THR A C 1
ATOM 762 O O . THR A 1 97 ? 2.100 -8.253 -1.262 1.00 98.06 97 THR A O 1
ATOM 765 N N . TYR A 1 98 ? 0.310 -7.039 -1.904 1.00 97.94 98 TYR A N 1
ATOM 766 C CA . TYR A 1 98 ? -0.708 -8.068 -1.654 1.00 97.94 98 TYR A CA 1
ATOM 767 C C . TYR A 1 98 ? -0.756 -8.535 -0.194 1.00 97.94 98 TYR A C 1
ATOM 769 O O . TYR A 1 98 ? -0.918 -9.727 0.064 1.00 97.94 98 TYR A O 1
ATOM 777 N N . MET A 1 99 ? -0.613 -7.608 0.759 1.00 98.31 99 MET A N 1
ATOM 778 C CA . MET A 1 99 ? -0.780 -7.941 2.171 1.00 98.31 99 MET A CA 1
ATOM 779 C C . MET A 1 99 ? -2.176 -8.516 2.443 1.00 98.31 99 MET A C 1
ATOM 781 O O . MET A 1 99 ? -3.197 -7.935 2.072 1.00 98.31 99 MET A O 1
ATOM 785 N N . ARG A 1 100 ? -2.197 -9.670 3.110 1.00 98.31 100 ARG A N 1
ATOM 786 C CA . ARG A 1 100 ? -3.352 -10.256 3.790 1.00 98.31 100 ARG A CA 1
ATOM 787 C C . ARG A 1 100 ? -3.057 -10.249 5.271 1.00 98.31 100 ARG A C 1
ATOM 789 O O . ARG A 1 100 ? -2.179 -10.981 5.733 1.00 98.31 100 ARG A O 1
ATOM 796 N N . VAL A 1 101 ? -3.746 -9.372 5.981 1.00 98.38 101 VAL A N 1
ATOM 797 C CA . VAL A 1 101 ? -3.503 -9.108 7.389 1.00 98.38 101 VAL A CA 1
ATOM 798 C C . VAL A 1 101 ? -4.488 -9.903 8.226 1.00 98.38 101 VAL A C 1
ATOM 800 O O . VAL A 1 101 ? -5.620 -10.138 7.821 1.00 98.38 101 VAL A O 1
ATOM 803 N N . PHE A 1 102 ? -4.060 -10.367 9.390 1.00 97.69 102 PHE A N 1
ATOM 804 C CA . PHE A 1 102 ? -4.934 -11.009 10.359 1.00 97.69 102 PHE A CA 1
ATOM 805 C C . PHE A 1 102 ? -4.381 -10.823 11.766 1.00 97.69 102 PHE A C 1
ATOM 807 O O . PHE A 1 102 ? -3.173 -10.723 11.981 1.00 97.69 102 PHE A O 1
ATOM 814 N N . ASN A 1 103 ? -5.279 -10.805 12.744 1.00 96.38 103 ASN A N 1
ATOM 815 C CA . ASN A 1 103 ? -4.891 -10.801 14.144 1.00 96.38 103 ASN A CA 1
ATOM 816 C C . ASN A 1 103 ? -4.822 -12.236 14.656 1.00 96.38 103 ASN A C 1
ATOM 818 O O . ASN A 1 103 ? -5.745 -13.029 14.462 1.00 96.38 103 ASN A O 1
ATOM 822 N N . TYR A 1 104 ? -3.736 -12.560 15.345 1.00 96.81 104 TYR A N 1
ATOM 823 C CA . TYR A 1 104 ? -3.619 -13.803 16.087 1.00 96.81 104 TYR A CA 1
ATOM 824 C C . TYR A 1 104 ? -3.024 -13.502 17.456 1.00 96.81 104 TYR A C 1
ATOM 826 O O . TYR A 1 104 ? -1.892 -13.034 17.575 1.00 96.81 104 TYR A O 1
ATOM 834 N N . ARG A 1 105 ? -3.809 -13.774 18.506 1.00 93.19 105 ARG A N 1
ATOM 835 C CA . ARG A 1 105 ? -3.533 -13.308 19.876 1.00 93.19 105 ARG A CA 1
ATOM 836 C C . ARG A 1 105 ? -3.423 -11.772 19.899 1.00 93.19 105 ARG A C 1
ATOM 838 O O . ARG A 1 105 ? -4.238 -11.109 19.273 1.00 93.19 105 ARG A O 1
ATOM 845 N N . ALA A 1 106 ? -2.456 -11.212 20.622 1.00 92.88 106 ALA A N 1
ATOM 846 C CA . ALA A 1 106 ? -2.233 -9.768 20.745 1.00 92.88 106 ALA A CA 1
ATOM 847 C C . ALA A 1 106 ? -1.244 -9.226 19.692 1.00 92.88 106 ALA A C 1
ATOM 849 O O . ALA A 1 106 ? -0.489 -8.296 19.965 1.00 92.88 106 ALA A O 1
ATOM 850 N N . THR A 1 107 ? -1.176 -9.856 18.518 1.00 97.19 107 THR A N 1
ATOM 851 C CA . THR A 1 107 ? -0.223 -9.505 17.461 1.00 97.19 107 THR A CA 1
ATOM 852 C C . THR A 1 107 ? -0.927 -9.486 16.115 1.00 97.19 107 THR A C 1
ATOM 854 O O . THR A 1 107 ? -1.733 -10.368 15.801 1.00 97.19 107 THR A O 1
ATOM 857 N N . THR A 1 108 ? -0.603 -8.473 15.323 1.00 98.06 108 THR A N 1
ATOM 858 C CA . THR A 1 108 ? -1.046 -8.351 13.941 1.00 98.06 108 THR A CA 1
ATOM 859 C C . THR A 1 108 ? -0.015 -9.016 13.040 1.00 98.06 108 THR A C 1
ATOM 861 O O . THR A 1 108 ? 1.177 -8.767 13.178 1.00 98.06 108 THR A O 1
ATOM 864 N N . TYR A 1 109 ? -0.461 -9.856 12.115 1.00 98.50 109 TYR A N 1
ATOM 865 C CA . TYR A 1 109 ? 0.388 -10.540 11.145 1.00 98.50 109 TYR A CA 1
ATOM 866 C C . TYR A 1 109 ? -0.031 -10.184 9.730 1.00 98.50 109 TYR A C 1
ATOM 868 O O . TYR A 1 109 ? -1.217 -9.985 9.482 1.00 98.50 109 TYR A O 1
ATOM 876 N N . ALA A 1 110 ? 0.918 -10.160 8.798 1.00 98.38 110 A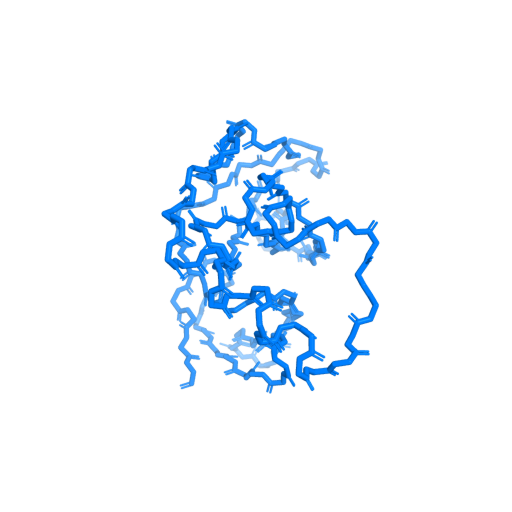LA A N 1
ATOM 877 C CA . ALA A 1 110 ? 0.634 -9.989 7.380 1.00 98.38 110 ALA A CA 1
ATOM 878 C C . ALA A 1 110 ? 1.378 -11.027 6.541 1.00 98.38 110 ALA A C 1
ATOM 880 O O . ALA A 1 110 ? 2.578 -11.230 6.711 1.00 98.38 110 ALA A O 1
ATOM 881 N N . LEU A 1 111 ? 0.670 -11.647 5.598 1.00 98.25 111 LEU A N 1
ATOM 882 C CA . LEU A 1 111 ? 1.271 -12.414 4.512 1.00 98.25 111 LEU A CA 1
ATOM 883 C C . LEU A 1 111 ? 1.264 -11.554 3.246 1.00 98.25 111 LEU A C 1
ATOM 885 O O . LEU A 1 111 ? 0.205 -11.097 2.829 1.00 98.25 111 LEU A O 1
ATOM 889 N N . ALA A 1 112 ? 2.419 -11.349 2.626 1.00 97.88 112 ALA A N 1
ATOM 890 C CA . ALA A 1 112 ? 2.576 -10.597 1.384 1.00 97.88 112 ALA A CA 1
ATOM 891 C C . ALA A 1 112 ? 3.193 -11.476 0.291 1.00 97.88 112 ALA A C 1
ATOM 893 O O . ALA A 1 112 ? 3.880 -12.456 0.576 1.00 97.88 112 ALA A O 1
ATOM 894 N N . MET A 1 113 ? 3.008 -11.128 -0.981 1.00 95.56 113 MET A N 1
ATOM 895 C CA . MET A 1 113 ? 3.651 -11.853 -2.085 1.00 95.56 113 MET A CA 1
ATOM 896 C C . MET A 1 113 ? 5.192 -11.736 -2.016 1.00 95.56 113 MET A C 1
ATOM 898 O O . MET A 1 113 ? 5.707 -10.653 -1.725 1.00 95.56 113 MET A O 1
ATOM 902 N N . PRO A 1 114 ? 5.960 -12.810 -2.309 1.00 94.81 114 PRO A N 1
ATOM 903 C CA . PRO A 1 114 ? 5.537 -14.132 -2.797 1.00 94.81 114 PRO A CA 1
ATOM 904 C C . PRO A 1 114 ? 5.307 -15.187 -1.689 1.00 94.81 114 PRO A C 1
ATOM 906 O O . PRO A 1 114 ? 5.443 -16.380 -1.938 1.00 94.81 114 PRO A O 1
ATOM 909 N N . GLY A 1 115 ? 4.999 -14.765 -0.465 1.00 95.81 115 GLY A N 1
ATOM 910 C CA . GLY A 1 115 ? 4.954 -15.607 0.737 1.00 95.81 115 GLY A CA 1
ATOM 911 C C . GLY A 1 115 ? 5.725 -15.008 1.919 1.00 95.81 115 GLY A C 1
ATOM 912 O O . GLY A 1 115 ? 6.060 -15.727 2.854 1.00 95.81 115 GLY A O 1
ATOM 913 N N . GLN A 1 116 ? 6.038 -13.711 1.858 1.00 97.38 116 GLN A N 1
ATOM 914 C CA . GLN A 1 116 ? 6.729 -12.983 2.912 1.00 97.38 116 GLN A CA 1
ATOM 915 C C . GLN A 1 116 ? 5.805 -12.805 4.111 1.00 97.38 116 GLN A C 1
ATOM 917 O O . GLN A 1 116 ? 4.661 -12.381 3.946 1.00 97.38 116 GLN A O 1
ATOM 922 N N . PHE A 1 117 ? 6.305 -13.102 5.303 1.00 97.38 117 PHE A N 1
ATOM 923 C CA . PHE A 1 117 ? 5.554 -12.951 6.541 1.00 97.38 117 PHE A CA 1
ATOM 924 C C . PHE A 1 117 ? 6.049 -11.734 7.317 1.00 97.38 117 PHE A C 1
ATOM 926 O O . PHE A 1 117 ? 7.247 -11.473 7.330 1.00 97.38 117 PHE A O 1
ATOM 933 N N . TYR A 1 118 ? 5.124 -11.011 7.940 1.00 98.50 118 TYR A N 1
ATOM 934 C CA . TYR A 1 118 ? 5.404 -9.864 8.796 1.00 98.50 118 TYR A CA 1
ATOM 935 C C . TYR A 1 118 ? 4.582 -9.942 10.077 1.00 98.50 118 TYR A C 1
ATOM 937 O O . TYR A 1 118 ? 3.516 -10.569 10.109 1.00 98.50 118 TYR A O 1
ATOM 945 N N . ARG A 1 119 ? 5.025 -9.226 11.108 1.00 98.19 119 ARG A N 1
ATOM 946 C CA . ARG A 1 119 ? 4.275 -8.996 12.343 1.00 98.19 119 ARG A CA 1
ATOM 947 C C . ARG A 1 119 ? 4.355 -7.540 12.783 1.00 98.19 119 ARG A C 1
ATOM 949 O O . ARG A 1 119 ? 5.327 -6.859 12.494 1.00 98.19 119 ARG A O 1
ATOM 956 N N . SER A 1 120 ? 3.364 -7.094 13.538 1.00 98.25 120 SER A N 1
ATOM 957 C CA . SER A 1 120 ? 3.367 -5.808 14.224 1.00 98.25 120 SER A CA 1
ATOM 958 C C . SER A 1 120 ? 2.609 -5.894 15.550 1.00 98.25 120 SER A C 1
ATOM 960 O O . SER A 1 120 ? 1.720 -6.731 15.739 1.00 98.25 120 SER A O 1
ATOM 962 N N . SER A 1 121 ? 2.954 -5.006 16.481 1.00 96.88 121 SER A N 1
ATOM 963 C CA . SER A 1 121 ? 2.180 -4.753 17.698 1.00 96.88 121 SER A CA 1
ATOM 964 C C . SER A 1 121 ? 0.935 -3.896 17.447 1.00 96.88 121 SER A C 1
ATOM 966 O O . SER A 1 121 ? 0.071 -3.818 18.319 1.00 96.88 121 SER A O 1
ATOM 968 N N . THR A 1 122 ? 0.824 -3.257 16.276 1.00 95.44 122 THR A N 1
ATOM 969 C CA . THR A 1 122 ? -0.326 -2.427 15.901 1.00 95.44 122 THR A CA 1
ATOM 970 C C . THR A 1 122 ? -0.794 -2.744 14.480 1.00 95.44 122 THR A C 1
ATOM 972 O O . THR A 1 122 ? 0.019 -3.086 13.624 1.00 95.44 122 THR A O 1
ATOM 975 N N . PRO A 1 123 ? -2.087 -2.562 14.169 1.00 95.06 123 PRO A N 1
ATOM 976 C CA . PRO A 1 123 ? -2.577 -2.774 12.813 1.00 95.06 123 PRO A CA 1
ATOM 977 C C . PRO A 1 123 ? -2.178 -1.661 11.832 1.00 95.06 123 PRO A C 1
ATOM 979 O O . PRO A 1 123 ? -2.408 -1.800 10.640 1.00 95.06 123 PRO A O 1
ATOM 982 N N . LEU A 1 124 ? -1.622 -0.533 12.287 1.00 97.50 124 LEU A N 1
ATOM 983 C CA . LEU A 1 124 ? -1.448 0.644 11.424 1.00 97.50 124 LEU A CA 1
ATOM 984 C C . LEU A 1 124 ? -0.011 0.906 10.960 1.00 97.50 124 LEU A C 1
ATOM 986 O O . LEU A 1 124 ? 0.200 1.795 10.143 1.00 97.50 124 LEU A O 1
ATOM 990 N N . GLY A 1 125 ? 0.968 0.165 11.464 1.00 97.56 125 GLY A N 1
ATOM 991 C CA . GLY A 1 125 ? 2.376 0.446 11.200 1.00 97.56 125 GLY A CA 1
ATOM 992 C C . GLY A 1 125 ? 3.291 -0.457 12.004 1.00 97.56 125 GLY A C 1
ATOM 993 O O . GLY A 1 125 ? 2.813 -1.295 12.771 1.00 97.56 125 GLY A O 1
ATOM 994 N N . GLY A 1 126 ? 4.598 -0.287 11.839 1.00 97.81 126 GLY A N 1
ATOM 995 C CA . GLY A 1 126 ? 5.628 -1.027 12.565 1.00 97.81 126 GLY A CA 1
ATOM 996 C C . GLY A 1 126 ? 5.707 -2.502 12.181 1.00 97.81 126 GLY A C 1
ATOM 997 O O . GLY A 1 126 ? 6.043 -3.329 13.025 1.00 97.81 126 GLY A O 1
ATOM 998 N N . PHE A 1 127 ? 5.350 -2.845 10.940 1.00 98.06 127 PHE A N 1
ATOM 999 C CA . PHE A 1 127 ? 5.506 -4.210 10.452 1.00 98.06 127 PHE A CA 1
ATOM 1000 C C . PHE A 1 127 ? 6.989 -4.547 10.290 1.00 98.06 127 PHE A C 1
ATOM 1002 O O . PHE A 1 127 ? 7.729 -3.867 9.581 1.00 98.06 127 PHE A O 1
ATOM 1009 N N . GLU A 1 128 ? 7.403 -5.624 10.942 1.00 97.31 128 GLU A N 1
ATOM 1010 C CA . GLU A 1 128 ? 8.733 -6.214 10.839 1.00 97.31 128 GLU A CA 1
ATOM 1011 C C . GLU A 1 128 ? 8.636 -7.641 10.295 1.00 97.31 128 GLU A C 1
ATOM 1013 O O . GLU A 1 128 ? 7.618 -8.316 10.475 1.00 97.31 128 GLU A O 1
ATOM 1018 N N . GLU A 1 129 ? 9.683 -8.066 9.590 1.00 91.38 129 GLU A N 1
ATOM 1019 C CA . GLU A 1 129 ? 9.825 -9.406 9.008 1.00 91.38 129 GLU A CA 1
ATOM 1020 C C . GLU A 1 129 ? 10.331 -10.428 10.037 1.00 91.38 129 GLU A C 1
ATOM 1022 O O . GLU A 1 129 ? 11.327 -10.123 10.734 1.00 91.38 129 GLU A O 1
#

Secondary structure (DSSP, 8-state):
--GGGSSS-SSPPP--HHHHHHHHHHHHHHT---SS-HHHHHH---EEEEEEEEETTTTEEEEEEEEEEETTEEEEEEEEESSSSS-EEP----BSSS-EEEEETTEEEEEETTTEEEEESBTTB--B-

Sequence (129 aa):
LHLEQTPFPKESLEIPDDRLKTAEQGQRAAGRQMPHSVAYEMTTPHIASPDVHIDADNRRFVMYYHGLEEVGRQVSRVAVSTDGLAFDSGEEILGRTYMRVFNYRATTYALAMPGQFYRSSTPLGGFEE

Foldseek 3Di:
DDLVLEPADPFFDDDDPVRLVVQVVVCVVVVDDDPDRLSCQQTPWDKDQWAWDQPVVVQKIKIWIKIHRHGNDIFIWIWIGNPVPDTHTDDDGQGAHNWDWDDDDQKIWTAHPPGDIWIDNDPHHDTDD

Radius of gyration: 16.41 Å; chains: 1; bounding box: 37×28×43 Å

pLDDT: mean 96.15, std 3.51, range [79.75, 98.81]